Protein AF-A0A6G2G1Q0-F1 (afdb_monomer_lite)

pLDDT: mean 70.44, std 18.3, range [33.66, 95.31]

Radius of gyration: 27.41 Å; chains: 1; bounding box: 102×25×64 Å

Structure (mmCIF, N/CA/C/O backbone):
data_AF-A0A6G2G1Q0-F1
#
_entry.id   AF-A0A6G2G1Q0-F1
#
loop_
_atom_site.group_PDB
_atom_site.id
_atom_site.type_symbol
_atom_site.label_atom_id
_atom_site.label_alt_id
_atom_site.label_comp_id
_atom_site.label_asym_id
_atom_site.label_entity_id
_atom_site.label_seq_id
_atom_site.pdbx_PDB_ins_code
_atom_site.Cartn_x
_atom_site.Cartn_y
_atom_site.Cartn_z
_atom_site.occupancy
_atom_site.B_iso_or_equiv
_atom_site.auth_seq_id
_atom_site.auth_comp_id
_atom_site.auth_asym_id
_atom_site.auth_atom_id
_atom_site.pdbx_PDB_model_num
ATOM 1 N N . MET A 1 1 ? -82.378 6.746 34.338 1.00 39.66 1 MET A N 1
ATOM 2 C CA . MET A 1 1 ? -82.090 5.423 34.929 1.00 39.66 1 MET A CA 1
ATOM 3 C C . MET A 1 1 ? -80.767 4.968 34.340 1.00 39.66 1 MET A C 1
ATOM 5 O O . MET A 1 1 ? -80.577 5.231 33.158 1.00 39.66 1 MET A O 1
ATOM 9 N N . ASP A 1 2 ? -79.907 4.408 35.198 1.00 40.09 2 ASP A N 1
ATOM 10 C CA . ASP A 1 2 ? -78.434 4.254 35.129 1.00 40.09 2 ASP A CA 1
ATOM 11 C C . ASP A 1 2 ? -77.660 5.589 35.237 1.00 40.09 2 ASP A C 1
ATOM 13 O O . ASP A 1 2 ? -77.729 6.408 34.326 1.00 40.09 2 ASP A O 1
ATOM 17 N N . GLU A 1 3 ? -77.077 6.028 36.372 1.00 38.22 3 GLU A N 1
ATOM 18 C CA . GLU A 1 3 ? -76.095 5.419 37.320 1.00 38.22 3 GLU A CA 1
ATOM 19 C C . GLU A 1 3 ? -74.789 4.962 36.622 1.00 38.22 3 GLU A C 1
ATOM 21 O O . GLU A 1 3 ? -74.849 4.387 35.553 1.00 38.22 3 GLU A O 1
ATOM 26 N N . THR A 1 4 ? -73.543 5.147 37.080 1.00 37.66 4 THR A N 1
ATOM 27 C CA . THR A 1 4 ? -72.929 5.815 38.236 1.00 37.66 4 THR A CA 1
ATOM 28 C C . THR A 1 4 ? -71.401 5.898 37.973 1.00 37.66 4 THR A C 1
ATOM 30 O O . THR A 1 4 ? -70.742 4.879 37.824 1.00 37.66 4 THR A O 1
ATOM 33 N N . HIS A 1 5 ? -70.860 7.129 37.945 1.00 41.94 5 HIS A N 1
ATOM 34 C CA . HIS A 1 5 ? -69.599 7.598 38.575 1.00 41.94 5 HIS A CA 1
ATOM 35 C C . HIS A 1 5 ? -68.167 7.179 38.103 1.00 41.94 5 HIS A C 1
ATOM 37 O O . HIS A 1 5 ? -67.986 6.247 37.329 1.00 41.94 5 HIS A O 1
ATOM 43 N N . PRO A 1 6 ? -67.131 7.969 38.505 1.00 48.62 6 PRO A N 1
ATOM 44 C CA . PRO A 1 6 ? -65.960 8.333 37.702 1.00 48.62 6 PRO A CA 1
ATOM 45 C C . PRO A 1 6 ? -64.669 7.583 38.068 1.00 48.62 6 PRO A C 1
ATOM 47 O O . PRO A 1 6 ? -64.469 7.154 39.201 1.00 48.62 6 PRO A O 1
ATOM 50 N N . GLY A 1 7 ? -63.722 7.538 37.126 1.00 34.84 7 GLY A N 1
ATOM 51 C CA . GLY A 1 7 ? -62.374 7.002 37.333 1.00 34.84 7 GLY A CA 1
ATOM 52 C C . GLY A 1 7 ? -61.281 8.020 37.008 1.00 34.84 7 GLY A C 1
ATOM 53 O O . GLY A 1 7 ? -60.967 8.259 35.846 1.00 34.84 7 GLY A O 1
ATOM 54 N N . ARG A 1 8 ? -60.667 8.590 38.051 1.00 35.50 8 ARG A N 1
ATOM 55 C CA . ARG A 1 8 ? -59.318 9.189 38.023 1.00 35.50 8 ARG A CA 1
ATOM 56 C C . ARG A 1 8 ? -58.309 8.183 37.443 1.00 35.50 8 ARG A C 1
ATOM 58 O O . ARG A 1 8 ? -58.297 7.050 37.914 1.00 35.50 8 ARG A O 1
ATOM 65 N N . SER A 1 9 ? -57.370 8.622 36.595 1.00 34.22 9 SER A N 1
ATOM 66 C CA . SER A 1 9 ? -55.917 8.506 36.871 1.00 34.22 9 SER A CA 1
ATOM 67 C C . SER A 1 9 ? -55.001 8.842 35.686 1.00 34.22 9 SER A C 1
ATOM 69 O O . SER A 1 9 ? -55.061 8.224 34.632 1.00 34.22 9 SER A O 1
ATOM 71 N N . ALA A 1 10 ? -54.073 9.748 36.009 1.00 37.88 10 ALA A N 1
ATOM 72 C CA . ALA A 1 10 ? -52.676 9.879 35.590 1.00 37.88 10 ALA A CA 1
ATOM 73 C C . ALA A 1 10 ? -52.311 10.241 34.129 1.00 37.88 10 ALA A C 1
ATOM 75 O O . ALA A 1 10 ? -52.726 9.576 33.179 1.00 37.88 10 ALA A O 1
ATOM 76 N N . PRO A 1 11 ? -51.414 11.235 33.940 1.00 33.97 11 PRO A N 1
ATOM 77 C CA . PRO A 1 11 ? -50.773 11.471 32.657 1.00 33.97 11 PRO A CA 1
ATOM 78 C C . PRO A 1 11 ? -49.848 10.290 32.355 1.00 33.97 11 PRO A C 1
ATOM 80 O O . PRO A 1 11 ? -48.897 10.021 33.093 1.00 33.97 11 PRO A O 1
ATOM 83 N N . ARG A 1 12 ? -50.102 9.576 31.255 1.00 33.66 12 ARG A N 1
ATOM 84 C CA . ARG A 1 12 ? -49.100 8.662 30.707 1.00 33.66 12 ARG A CA 1
ATOM 85 C C . ARG A 1 12 ? -47.940 9.514 30.215 1.00 33.66 12 ARG A C 1
ATOM 87 O O . ARG A 1 12 ? -48.007 10.122 29.153 1.00 33.66 12 ARG A O 1
ATOM 94 N N . ALA A 1 13 ? -46.896 9.562 31.036 1.00 34.09 13 ALA A N 1
ATOM 95 C CA . ALA A 1 13 ? -45.567 9.965 30.637 1.00 34.09 13 ALA A CA 1
ATOM 96 C C . ALA A 1 13 ? -45.247 9.281 29.305 1.00 34.09 13 ALA A C 1
ATOM 98 O O . ALA A 1 13 ? -45.145 8.054 29.232 1.00 34.09 13 ALA A O 1
ATOM 99 N N . SER A 1 14 ? -45.121 10.077 28.245 1.00 35.19 14 SER A N 1
ATOM 100 C CA . SER A 1 14 ? -44.458 9.653 27.023 1.00 35.19 14 SER A CA 1
ATOM 101 C C . SER A 1 14 ? -43.023 9.338 27.415 1.00 35.19 14 SER A C 1
ATOM 103 O O . SER A 1 14 ? -42.177 10.229 27.489 1.00 35.19 14 SER A O 1
ATOM 105 N N . LEU A 1 15 ? -42.776 8.074 27.758 1.00 38.25 15 LEU A N 1
ATOM 106 C CA . LEU A 1 15 ? -41.448 7.508 27.899 1.00 38.25 15 LEU A CA 1
ATOM 107 C C . LEU A 1 15 ? -40.726 7.804 26.587 1.00 38.25 15 LEU A C 1
ATOM 109 O O . LEU A 1 15 ? -40.940 7.131 25.577 1.00 38.25 15 LEU A O 1
ATOM 113 N N . ARG A 1 16 ? -39.897 8.854 26.596 1.00 43.75 16 ARG A N 1
ATOM 114 C CA . ARG A 1 16 ? -38.814 9.000 25.634 1.00 43.75 16 ARG A CA 1
ATOM 115 C C . ARG A 1 16 ? -38.066 7.679 25.697 1.00 43.75 16 ARG A C 1
ATOM 117 O O . ARG A 1 16 ? -37.475 7.353 26.725 1.00 43.75 16 ARG A O 1
ATOM 124 N N . ARG A 1 17 ? -38.167 6.887 24.628 1.00 44.19 17 ARG A N 1
ATOM 125 C CA . ARG A 1 17 ? -37.254 5.766 24.437 1.00 44.19 17 ARG A CA 1
ATOM 126 C C . ARG A 1 17 ? -35.844 6.346 24.570 1.00 44.19 17 ARG A C 1
ATOM 128 O O . ARG A 1 17 ? -35.591 7.377 23.945 1.00 44.19 17 ARG A O 1
ATOM 135 N N . PRO A 1 18 ? -34.958 5.756 25.383 1.00 43.25 18 PRO A N 1
ATOM 136 C CA . PRO A 1 18 ? -33.561 6.137 25.329 1.00 43.25 18 PRO A CA 1
ATOM 137 C C . PRO A 1 18 ? -33.090 5.909 23.894 1.00 43.25 18 PRO A C 1
ATOM 139 O O . PRO A 1 18 ? -33.352 4.844 23.323 1.00 43.25 18 PRO A O 1
ATOM 142 N N . ASP A 1 19 ? -32.475 6.941 23.312 1.00 43.62 19 ASP A N 1
ATOM 143 C CA . ASP A 1 19 ? -31.765 6.854 22.044 1.00 43.62 19 ASP A CA 1
ATOM 144 C C . ASP A 1 19 ? -30.906 5.593 22.086 1.00 43.62 19 ASP A C 1
ATOM 146 O O . ASP A 1 19 ? -29.952 5.477 22.858 1.00 43.62 19 ASP A O 1
ATOM 150 N N . SER A 1 20 ? -31.307 4.598 21.297 1.00 49.38 20 SER A N 1
ATOM 151 C CA . SER A 1 20 ? -30.452 3.449 21.043 1.00 49.38 20 SER A CA 1
ATOM 152 C C . SER A 1 20 ? -29.174 4.009 20.429 1.00 49.38 20 SER A C 1
ATOM 154 O O . SER A 1 20 ? -29.297 4.839 19.525 1.00 49.38 20 SER A O 1
ATOM 156 N N . PRO A 1 21 ? -27.969 3.611 20.881 1.00 48.09 21 PRO A N 1
ATOM 157 C CA . PRO A 1 21 ? -26.749 4.071 20.243 1.00 48.09 21 PRO A CA 1
ATOM 158 C C . PRO A 1 21 ? -26.853 3.668 18.779 1.00 48.09 21 PRO A C 1
ATOM 160 O O . PRO A 1 21 ? -26.854 2.479 18.446 1.00 48.09 21 PRO A O 1
ATOM 163 N N . SER A 1 22 ? -27.029 4.659 17.910 1.00 49.66 22 SER A N 1
ATOM 164 C CA . SER A 1 22 ? -26.994 4.453 16.481 1.00 49.66 22 SER A CA 1
ATOM 165 C C . SER A 1 22 ? -25.642 3.813 16.204 1.00 49.66 22 SER A C 1
ATOM 167 O O . SER A 1 22 ? -24.583 4.417 16.372 1.00 49.66 22 SER A O 1
ATOM 169 N N . ARG A 1 23 ? -25.660 2.528 15.835 1.00 49.91 23 ARG A N 1
ATOM 170 C CA . ARG A 1 23 ? -24.560 1.909 15.101 1.00 49.91 23 ARG A CA 1
ATOM 171 C C . ARG A 1 23 ? -24.497 2.669 13.785 1.00 49.91 23 ARG A C 1
ATOM 173 O O . ARG A 1 23 ? -25.094 2.255 12.797 1.00 49.91 23 ARG A O 1
ATOM 180 N N . THR A 1 24 ? -23.873 3.842 13.799 1.00 51.53 24 THR A N 1
ATOM 181 C CA . THR A 1 24 ? -23.726 4.680 12.618 1.00 51.53 24 THR A CA 1
ATOM 182 C C . THR A 1 24 ? -22.772 3.940 11.703 1.00 51.53 24 THR A C 1
ATOM 184 O O . THR A 1 24 ? -21.553 4.018 11.854 1.00 51.53 24 THR A O 1
ATOM 187 N N . ARG A 1 25 ? -23.344 3.145 10.798 1.00 53.22 25 ARG A N 1
ATOM 188 C CA . ARG A 1 25 ? -22.637 2.506 9.697 1.00 53.22 25 ARG A CA 1
ATOM 189 C C . ARG A 1 25 ? -22.042 3.642 8.869 1.00 53.22 25 ARG A C 1
ATOM 191 O O . ARG A 1 25 ? -22.770 4.342 8.173 1.00 53.22 25 ARG A O 1
ATOM 198 N N . ARG A 1 26 ? -20.748 3.910 9.051 1.00 55.25 26 ARG A N 1
ATOM 199 C CA . ARG A 1 26 ? -20.034 4.922 8.271 1.00 55.25 26 ARG A CA 1
ATOM 200 C C . ARG A 1 26 ? -19.584 4.276 6.969 1.00 55.25 26 ARG A C 1
ATOM 202 O O . ARG A 1 26 ? -18.904 3.253 7.006 1.00 55.25 26 ARG A O 1
ATOM 209 N N . TYR A 1 27 ? -20.011 4.855 5.857 1.00 64.62 27 TYR A N 1
ATOM 210 C CA . TYR A 1 27 ? -19.555 4.503 4.518 1.00 64.62 27 TYR A CA 1
ATOM 211 C C . TYR A 1 27 ? -18.276 5.286 4.211 1.00 64.62 27 TYR A C 1
ATOM 213 O O . TYR A 1 27 ? -18.057 6.342 4.802 1.00 64.62 27 TYR A O 1
ATOM 221 N N . ALA A 1 28 ? -17.439 4.776 3.308 1.00 68.50 28 ALA A N 1
ATOM 222 C CA . ALA A 1 28 ? -16.332 5.567 2.790 1.00 68.50 28 ALA A CA 1
ATOM 223 C C . ALA A 1 28 ? -16.903 6.730 1.969 1.00 68.50 28 ALA A C 1
ATOM 225 O O . ALA A 1 28 ? -17.682 6.499 1.043 1.00 68.50 28 ALA A O 1
ATOM 226 N N . ASP A 1 29 ? -16.492 7.961 2.275 1.00 69.62 29 ASP A N 1
ATOM 227 C CA . ASP A 1 29 ? -16.973 9.153 1.561 1.00 69.62 29 ASP A CA 1
ATOM 228 C C . ASP A 1 29 ? -16.578 9.142 0.076 1.00 69.62 29 ASP A C 1
ATOM 230 O O . ASP A 1 29 ? -17.217 9.769 -0.770 1.00 69.62 29 ASP A O 1
ATOM 234 N N . ARG A 1 30 ? -15.519 8.399 -0.267 1.00 73.44 30 ARG A N 1
ATOM 235 C CA . ARG A 1 30 ? -15.049 8.214 -1.637 1.00 73.44 30 ARG A CA 1
ATOM 236 C C . ARG A 1 30 ? -14.376 6.850 -1.791 1.00 73.44 30 ARG A C 1
ATOM 238 O O . ARG A 1 30 ? -13.770 6.329 -0.867 1.00 73.44 30 ARG A O 1
ATOM 245 N N . VAL A 1 31 ? -14.431 6.269 -2.981 1.00 76.06 31 VAL A N 1
ATOM 246 C CA . VAL A 1 31 ? -13.612 5.102 -3.340 1.00 76.06 31 VAL A CA 1
ATOM 247 C C . VAL A 1 31 ? -12.880 5.447 -4.626 1.00 76.06 31 VAL A C 1
ATOM 249 O O . VAL A 1 31 ? -13.480 5.976 -5.562 1.00 76.06 31 VAL A O 1
ATOM 252 N N . VAL A 1 32 ? -11.568 5.222 -4.659 1.00 77.75 32 VAL A N 1
ATOM 253 C CA . VAL A 1 32 ? -10.738 5.476 -5.840 1.00 77.75 32 VAL A CA 1
ATOM 254 C C . VAL A 1 32 ? -10.020 4.189 -6.199 1.00 77.75 32 VAL A C 1
ATOM 256 O O . VAL A 1 32 ? -9.135 3.757 -5.475 1.00 77.75 32 VAL A O 1
ATOM 259 N N . VAL A 1 33 ? -10.363 3.595 -7.336 1.00 78.44 33 VAL A N 1
ATOM 260 C CA . VAL A 1 33 ? -9.622 2.444 -7.859 1.00 78.44 33 VAL A CA 1
ATOM 261 C C . VAL A 1 33 ? -8.538 2.951 -8.803 1.00 78.44 33 VAL A C 1
ATOM 263 O O . VAL A 1 33 ? -8.798 3.813 -9.649 1.00 78.44 33 VAL A O 1
ATOM 266 N N . ARG A 1 34 ? -7.306 2.477 -8.633 1.00 78.00 34 ARG A N 1
ATOM 267 C CA . ARG A 1 34 ? -6.177 2.782 -9.515 1.00 78.00 34 ARG A CA 1
ATOM 268 C C . ARG A 1 34 ? -5.489 1.491 -9.891 1.00 78.00 34 ARG A C 1
ATOM 270 O O . ARG A 1 34 ? -5.406 0.590 -9.087 1.00 78.00 34 ARG A O 1
ATOM 277 N N . GLU A 1 35 ? -4.957 1.443 -11.099 1.00 75.94 35 GLU A N 1
ATOM 278 C CA . GLU A 1 35 ? -4.170 0.302 -11.552 1.00 75.94 35 GLU A CA 1
ATOM 279 C C . GLU A 1 35 ? -2.700 0.706 -11.640 1.00 75.94 35 GLU A C 1
ATOM 281 O O . GLU A 1 35 ? -2.362 1.751 -12.227 1.00 75.94 35 GLU A O 1
ATOM 286 N N . TRP A 1 36 ? -1.822 -0.133 -11.102 1.00 73.00 36 TRP A N 1
ATOM 287 C CA . TRP A 1 36 ? -0.382 -0.060 -11.324 1.00 73.00 36 TRP A CA 1
ATOM 288 C C . TRP A 1 36 ? 0.126 -1.241 -12.149 1.00 73.00 36 TRP A C 1
ATOM 290 O O . TRP A 1 36 ? -0.508 -2.291 -12.243 1.00 73.00 36 TRP A O 1
ATOM 300 N N . ASP A 1 37 ? 1.304 -1.060 -12.741 1.00 73.00 37 ASP A N 1
ATOM 301 C CA . ASP A 1 37 ? 2.039 -2.172 -13.330 1.00 73.00 37 ASP A CA 1
ATOM 302 C C . ASP A 1 37 ? 2.463 -3.147 -12.224 1.00 73.00 37 ASP A C 1
ATOM 304 O O . ASP A 1 37 ? 2.723 -2.749 -11.088 1.00 73.00 37 ASP A O 1
ATOM 308 N N . ARG A 1 38 ? 2.601 -4.433 -12.567 1.00 74.94 38 ARG A N 1
ATOM 309 C CA . ARG A 1 38 ? 3.060 -5.475 -11.626 1.00 74.94 38 ARG A CA 1
ATOM 310 C C . ARG A 1 38 ? 4.445 -5.199 -11.043 1.00 74.94 38 ARG A C 1
ATOM 312 O O . ARG A 1 38 ? 4.809 -5.802 -10.039 1.00 74.94 38 ARG A O 1
ATOM 319 N N . THR A 1 39 ? 5.214 -4.330 -11.688 1.00 71.06 39 THR A N 1
ATOM 320 C CA . THR A 1 39 ? 6.571 -3.976 -11.295 1.00 71.06 39 THR A CA 1
ATOM 321 C C . THR A 1 39 ? 6.784 -2.472 -11.376 1.00 71.06 39 THR A C 1
ATOM 323 O O . THR A 1 39 ? 6.434 -1.850 -12.380 1.00 71.06 39 THR A O 1
ATOM 326 N N . VAL A 1 40 ? 7.441 -1.898 -10.373 1.00 71.44 40 VAL A N 1
ATOM 327 C CA . VAL A 1 40 ? 7.936 -0.518 -10.405 1.00 71.44 40 VAL A CA 1
ATOM 328 C C . VAL A 1 40 ? 9.450 -0.550 -10.545 1.00 71.44 40 VAL A C 1
ATOM 330 O O . VAL A 1 40 ? 10.144 -1.124 -9.710 1.00 71.44 40 VAL A O 1
ATOM 333 N N . PHE A 1 41 ? 9.957 0.078 -11.605 1.00 70.19 41 PHE A N 1
ATOM 334 C CA . PHE A 1 41 ? 11.392 0.273 -11.804 1.00 70.19 41 PHE A CA 1
ATOM 335 C C . PHE A 1 41 ? 11.980 1.120 -10.673 1.00 70.19 41 PHE A C 1
ATOM 337 O O . PHE A 1 41 ? 11.421 2.163 -10.321 1.00 70.19 41 PHE A O 1
ATOM 344 N N . LEU A 1 42 ? 13.118 0.680 -10.133 1.00 68.00 42 LEU A N 1
ATOM 345 C CA . LEU A 1 42 ? 13.827 1.388 -9.064 1.00 68.00 42 LEU A CA 1
ATOM 346 C C . LEU A 1 42 ? 14.826 2.433 -9.599 1.00 68.00 42 LEU A C 1
ATOM 348 O O . LEU A 1 42 ? 15.210 3.340 -8.859 1.00 68.00 42 LEU A O 1
ATOM 352 N N . GLY A 1 43 ? 15.197 2.351 -10.883 1.00 62.06 43 GLY A N 1
ATOM 353 C CA . GLY A 1 43 ? 16.076 3.306 -11.568 1.00 62.06 43 GLY A CA 1
ATOM 354 C C . GLY A 1 43 ? 15.363 4.551 -12.120 1.00 62.06 43 GLY A C 1
ATOM 355 O O . GLY A 1 43 ? 14.164 4.536 -12.391 1.00 62.06 43 GLY A O 1
ATOM 356 N N . GLU A 1 44 ? 16.117 5.635 -12.314 1.00 63.59 44 GLU A N 1
ATOM 357 C CA . GLU A 1 44 ? 15.690 6.828 -13.064 1.00 63.59 44 GLU A CA 1
ATOM 358 C C . GLU A 1 44 ? 16.003 6.658 -14.568 1.00 63.59 44 GLU A C 1
ATOM 360 O O . GLU A 1 44 ? 16.988 5.995 -14.898 1.00 63.59 44 GLU A O 1
ATOM 365 N N . PRO A 1 45 ? 15.254 7.287 -15.496 1.00 56.09 45 PRO A N 1
ATOM 366 C CA . PRO A 1 45 ? 14.106 8.167 -15.286 1.00 56.09 45 PRO A CA 1
ATOM 367 C C . PRO A 1 45 ? 12.762 7.422 -15.259 1.00 56.09 45 PRO A C 1
ATOM 369 O O . PRO A 1 45 ? 12.483 6.534 -16.062 1.00 56.09 45 PRO A O 1
ATOM 372 N N . VAL A 1 46 ? 11.886 7.849 -14.349 1.00 61.72 46 VAL A N 1
ATOM 373 C CA . VAL A 1 46 ? 10.575 7.231 -14.121 1.00 61.72 46 VAL A CA 1
ATOM 374 C C . VAL A 1 46 ? 9.458 8.057 -14.784 1.00 61.72 46 VAL A C 1
ATOM 376 O O . VAL A 1 46 ? 9.243 9.225 -14.431 1.00 61.72 46 VAL A O 1
ATOM 379 N N . GLU A 1 47 ? 8.717 7.449 -15.720 1.00 65.31 47 GLU A N 1
ATOM 380 C CA . GLU A 1 47 ? 7.510 8.028 -16.342 1.00 65.31 47 GLU A CA 1
ATOM 381 C C . GLU A 1 47 ? 6.514 8.544 -15.276 1.00 65.31 47 GLU A C 1
ATOM 383 O O . GLU A 1 47 ? 6.412 7.956 -14.193 1.00 65.31 47 GLU A O 1
ATOM 388 N N . PRO A 1 48 ? 5.721 9.604 -15.543 1.00 68.00 48 PRO A N 1
ATOM 389 C CA . PRO A 1 48 ? 4.844 10.222 -14.539 1.00 68.00 48 PRO A CA 1
ATOM 390 C C . PRO A 1 48 ? 3.912 9.248 -13.794 1.00 68.00 48 PRO A C 1
ATOM 392 O O . PRO A 1 48 ? 3.721 9.382 -12.585 1.00 68.00 48 PRO A O 1
ATOM 395 N N . ARG A 1 49 ? 3.368 8.229 -14.480 1.00 62.56 49 ARG A N 1
ATOM 396 C CA . ARG A 1 49 ? 2.514 7.195 -13.862 1.00 62.56 49 ARG A CA 1
ATOM 397 C C . ARG A 1 49 ? 3.292 6.333 -12.862 1.00 62.56 49 ARG A C 1
ATOM 399 O O . ARG A 1 49 ? 2.830 6.122 -11.741 1.00 62.56 49 ARG A O 1
ATOM 406 N N . LYS A 1 50 ? 4.501 5.908 -13.232 1.00 68.00 50 LYS A N 1
ATOM 407 C CA . LYS A 1 50 ? 5.401 5.125 -12.374 1.00 68.00 50 LYS A CA 1
ATOM 408 C C . LYS A 1 50 ? 5.891 5.944 -11.170 1.00 68.00 50 LYS A C 1
ATOM 410 O O . LYS A 1 50 ? 6.065 5.398 -10.083 1.00 68.00 50 LYS A O 1
ATOM 415 N N . ARG A 1 51 ? 6.008 7.271 -11.313 1.00 75.06 51 ARG A N 1
ATOM 416 C CA . ARG A 1 51 ? 6.342 8.195 -10.212 1.00 75.06 51 ARG A CA 1
ATOM 417 C C . ARG A 1 51 ? 5.265 8.213 -9.128 1.00 75.06 51 ARG A C 1
ATOM 419 O O . ARG A 1 51 ? 5.596 8.220 -7.944 1.00 75.06 51 ARG A O 1
ATOM 426 N N . LEU A 1 52 ? 3.986 8.194 -9.516 1.00 77.06 52 LEU A N 1
ATOM 427 C CA . LEU A 1 52 ? 2.878 8.139 -8.560 1.00 77.06 52 LEU A CA 1
ATOM 428 C C . LEU A 1 52 ? 2.864 6.812 -7.792 1.00 77.06 52 LEU A C 1
ATOM 430 O O . LEU A 1 52 ? 2.744 6.836 -6.569 1.00 77.06 52 LEU A O 1
ATOM 434 N N . ALA A 1 53 ? 3.024 5.679 -8.484 1.00 77.38 53 ALA A N 1
ATOM 435 C CA . ALA A 1 53 ? 3.100 4.363 -7.845 1.00 77.38 53 ALA A CA 1
ATOM 436 C C . ALA A 1 53 ? 4.274 4.294 -6.855 1.00 77.38 53 ALA A C 1
ATOM 438 O O . ALA A 1 53 ? 4.074 3.953 -5.692 1.00 77.38 53 ALA A O 1
ATOM 439 N N . ARG A 1 54 ? 5.469 4.739 -7.267 1.00 80.69 54 ARG A N 1
ATOM 440 C CA . ARG A 1 54 ? 6.654 4.817 -6.397 1.00 80.69 54 ARG A CA 1
ATOM 441 C C . ARG A 1 54 ? 6.409 5.670 -5.150 1.00 80.69 54 ARG A C 1
ATOM 443 O O . ARG A 1 54 ? 6.773 5.258 -4.053 1.00 80.69 54 ARG A O 1
ATOM 450 N N . ARG A 1 55 ? 5.758 6.830 -5.296 1.00 84.19 55 ARG A N 1
ATOM 451 C CA . ARG A 1 55 ? 5.394 7.681 -4.152 1.00 84.19 55 ARG A CA 1
ATOM 452 C C . ARG A 1 55 ? 4.434 6.967 -3.199 1.00 84.19 55 ARG A C 1
ATOM 454 O O . ARG A 1 55 ? 4.652 7.007 -1.998 1.00 84.19 55 ARG A O 1
ATOM 461 N N . ARG A 1 56 ? 3.410 6.281 -3.716 1.00 86.38 56 ARG A N 1
ATOM 462 C CA . ARG A 1 56 ? 2.463 5.522 -2.880 1.00 86.38 56 ARG A CA 1
ATOM 463 C C . ARG A 1 56 ? 3.133 4.375 -2.135 1.00 86.38 56 ARG A C 1
ATOM 465 O O . ARG A 1 56 ? 2.888 4.211 -0.950 1.00 86.38 56 ARG A O 1
ATOM 472 N N . VAL A 1 57 ? 4.022 3.640 -2.796 1.00 86.19 57 VAL A N 1
ATOM 473 C CA . VAL A 1 57 ? 4.822 2.589 -2.150 1.00 86.19 57 VAL A CA 1
ATOM 474 C C . VAL A 1 57 ? 5.668 3.171 -1.015 1.00 86.19 57 VAL A C 1
ATOM 476 O O . VAL A 1 57 ? 5.736 2.578 0.059 1.00 86.19 57 VAL A O 1
ATOM 479 N N . ALA A 1 58 ? 6.269 4.349 -1.216 1.00 88.06 58 ALA A N 1
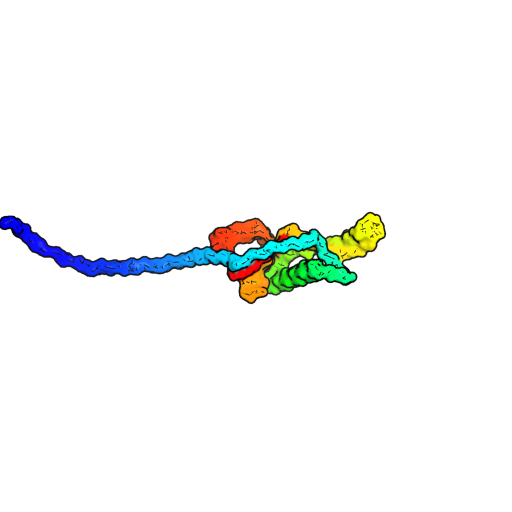ATOM 480 C CA . ALA A 1 58 ? 6.998 5.043 -0.158 1.00 88.06 58 ALA A CA 1
ATOM 481 C C . ALA A 1 58 ? 6.082 5.437 1.017 1.00 88.06 58 ALA A C 1
ATOM 483 O O . ALA A 1 58 ? 6.432 5.154 2.162 1.00 88.06 58 ALA A O 1
ATOM 484 N N . ASP A 1 59 ? 4.895 5.997 0.747 1.00 90.94 59 ASP A N 1
ATOM 485 C CA . ASP A 1 59 ? 3.896 6.322 1.779 1.00 90.94 59 ASP A CA 1
ATOM 486 C C . ASP A 1 59 ? 3.498 5.066 2.588 1.00 90.94 59 ASP A C 1
ATOM 488 O O . ASP A 1 59 ? 3.401 5.110 3.814 1.00 90.94 59 ASP A O 1
ATOM 492 N N . PHE A 1 60 ? 3.300 3.922 1.920 1.00 91.94 60 PHE A N 1
ATOM 493 C CA . PHE A 1 60 ? 2.917 2.661 2.567 1.00 91.94 60 PHE A CA 1
ATOM 494 C C . PHE A 1 60 ? 4.034 2.092 3.443 1.00 91.94 60 PHE A C 1
ATOM 496 O O . PHE A 1 60 ? 3.776 1.635 4.558 1.00 91.94 60 PHE A O 1
ATOM 503 N N . ARG A 1 61 ? 5.282 2.147 2.968 1.00 91.25 61 ARG A N 1
ATOM 504 C CA . ARG A 1 61 ? 6.460 1.736 3.745 1.00 91.25 61 ARG A CA 1
ATOM 505 C C . ARG A 1 61 ? 6.643 2.600 4.985 1.00 91.25 61 ARG A C 1
ATOM 507 O O . ARG A 1 61 ? 6.930 2.075 6.059 1.00 91.25 61 ARG A O 1
ATOM 514 N N . GLU A 1 62 ? 6.430 3.904 4.851 1.00 93.38 62 GLU A N 1
ATOM 515 C CA . GLU A 1 62 ? 6.487 4.823 5.982 1.00 93.38 62 GLU A CA 1
ATOM 516 C C . GLU A 1 62 ? 5.382 4.528 7.003 1.00 93.38 62 GLU A C 1
ATOM 518 O O . GLU A 1 62 ? 5.658 4.409 8.197 1.00 93.38 62 GLU A O 1
ATOM 523 N N . TRP A 1 63 ? 4.148 4.300 6.544 1.00 94.50 63 TRP A N 1
ATOM 524 C CA . TRP A 1 63 ? 3.060 3.851 7.414 1.00 94.50 63 TRP A CA 1
ATOM 525 C C . TRP A 1 63 ? 3.407 2.551 8.152 1.00 94.50 63 TRP A C 1
ATOM 527 O O . TRP A 1 63 ? 3.183 2.445 9.361 1.00 94.50 63 TRP A O 1
ATOM 537 N N . ALA A 1 64 ? 3.996 1.572 7.460 1.00 93.50 64 ALA A N 1
ATOM 538 C CA . ALA A 1 64 ? 4.375 0.295 8.058 1.00 93.50 64 ALA A CA 1
ATOM 539 C C . ALA A 1 64 ? 5.419 0.486 9.168 1.00 93.50 64 ALA A C 1
ATOM 541 O O . ALA A 1 64 ? 5.270 -0.055 10.266 1.00 93.50 64 ALA A O 1
ATOM 542 N N . ARG A 1 65 ? 6.415 1.345 8.920 1.00 93.38 65 ARG A N 1
ATOM 543 C CA . ARG A 1 65 ? 7.440 1.727 9.899 1.00 93.38 65 ARG A CA 1
ATOM 544 C C . ARG A 1 65 ? 6.832 2.380 11.141 1.00 93.38 65 ARG A C 1
ATOM 546 O O . ARG A 1 65 ? 7.168 1.988 12.254 1.00 93.38 65 ARG A O 1
ATOM 553 N N . VAL A 1 66 ? 5.930 3.346 10.963 1.00 95.31 66 VAL A N 1
ATOM 554 C CA . VAL A 1 66 ? 5.296 4.092 12.067 1.00 95.31 66 VAL A CA 1
ATOM 555 C C . VAL A 1 66 ? 4.344 3.216 12.888 1.00 95.31 66 VAL A C 1
ATOM 557 O O . VAL A 1 66 ? 4.229 3.388 14.100 1.00 95.31 66 VAL A O 1
ATOM 560 N N . THR A 1 67 ? 3.665 2.259 12.256 1.00 91.31 67 THR A N 1
ATOM 561 C CA . THR A 1 67 ? 2.666 1.400 12.917 1.00 91.31 67 THR A CA 1
ATOM 562 C C . THR A 1 67 ? 3.224 0.069 13.429 1.00 91.31 67 THR A C 1
ATOM 564 O O . THR A 1 67 ? 2.477 -0.729 14.013 1.00 91.31 67 THR A O 1
ATOM 567 N N . SER A 1 68 ? 4.525 -0.173 13.233 1.00 92.69 68 SER A N 1
ATOM 568 C CA . SER A 1 68 ? 5.187 -1.465 13.460 1.00 92.69 68 SER A CA 1
ATOM 569 C C . SER A 1 68 ? 4.505 -2.618 12.708 1.00 92.69 68 SER A C 1
ATOM 571 O O . SER A 1 68 ? 4.433 -3.749 13.199 1.00 92.69 68 SER A O 1
ATOM 573 N N . ALA A 1 69 ? 3.960 -2.322 11.529 1.00 93.44 69 ALA A N 1
ATOM 574 C CA . ALA A 1 69 ? 3.453 -3.313 10.596 1.00 93.44 69 ALA A CA 1
ATOM 575 C C . ALA A 1 69 ? 4.559 -3.729 9.617 1.00 93.44 69 ALA A C 1
ATOM 577 O O . ALA A 1 69 ? 5.549 -3.030 9.410 1.00 93.44 69 ALA A O 1
ATOM 578 N N . ARG A 1 70 ? 4.385 -4.891 8.995 1.00 93.56 70 ARG A N 1
ATOM 579 C CA . ARG A 1 70 ? 5.198 -5.359 7.871 1.00 93.56 70 ARG A CA 1
ATOM 580 C C . ARG A 1 70 ? 4.327 -5.457 6.631 1.00 93.56 70 ARG A C 1
ATOM 582 O O . ARG A 1 70 ? 3.143 -5.773 6.738 1.00 93.56 70 ARG A O 1
ATOM 589 N N . LEU A 1 71 ? 4.928 -5.239 5.468 1.00 91.44 71 LEU A N 1
ATOM 590 C CA . LEU A 1 71 ? 4.274 -5.309 4.163 1.00 91.44 71 LEU A CA 1
ATOM 591 C C . LEU A 1 71 ? 4.974 -6.362 3.284 1.00 91.44 71 LEU A C 1
ATOM 593 O O . LEU A 1 71 ? 5.613 -5.992 2.304 1.00 91.44 71 LEU A O 1
ATOM 597 N N . PRO A 1 72 ? 4.866 -7.669 3.602 1.00 85.38 72 PRO A N 1
ATOM 598 C CA . PRO A 1 72 ? 5.690 -8.704 2.967 1.00 85.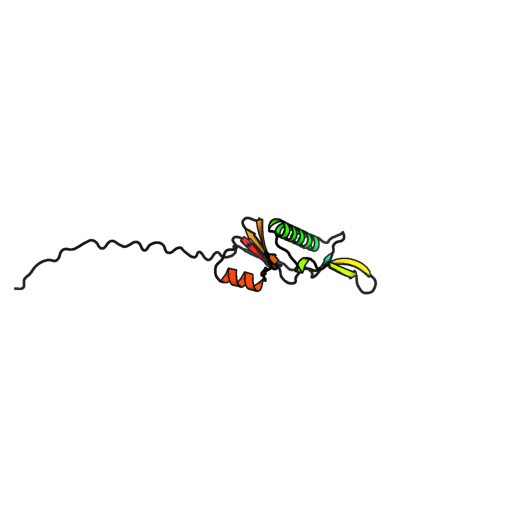38 72 PRO A CA 1
ATOM 599 C C . PRO A 1 72 ? 5.535 -8.775 1.446 1.00 85.38 72 PRO A C 1
ATOM 601 O O . PRO A 1 72 ? 6.461 -9.145 0.731 1.00 85.38 72 PRO A O 1
ATOM 604 N N . GLU A 1 73 ? 4.360 -8.413 0.928 1.00 83.12 73 GLU A N 1
ATOM 605 C CA . GLU A 1 73 ? 4.098 -8.427 -0.513 1.00 83.12 73 GLU A CA 1
ATOM 606 C C . GLU A 1 73 ? 4.843 -7.318 -1.273 1.00 83.12 73 GLU A C 1
ATOM 608 O O . GLU A 1 73 ? 5.027 -7.430 -2.481 1.00 83.12 73 GLU A O 1
ATOM 613 N N . PHE A 1 74 ? 5.329 -6.294 -0.565 1.00 83.38 74 PHE A N 1
ATOM 614 C CA . PHE A 1 74 ? 6.167 -5.216 -1.094 1.00 83.38 74 PHE A CA 1
ATOM 615 C C . PHE A 1 74 ? 7.669 -5.455 -0.871 1.00 83.38 74 PHE A C 1
ATOM 617 O O . PHE A 1 74 ? 8.471 -4.565 -1.155 1.00 83.38 74 PHE A O 1
ATOM 624 N N . ASP A 1 75 ? 8.072 -6.619 -0.358 1.00 80.38 75 ASP A N 1
ATOM 625 C CA . ASP A 1 75 ? 9.487 -6.968 -0.150 1.00 80.38 75 ASP A CA 1
ATOM 626 C C . ASP A 1 75 ? 10.052 -7.805 -1.311 1.00 80.38 75 ASP A C 1
ATOM 628 O O . ASP A 1 75 ? 11.234 -8.140 -1.335 1.00 80.38 75 ASP A O 1
ATOM 632 N N . ARG A 1 76 ? 9.220 -8.147 -2.306 1.00 78.56 76 ARG A N 1
ATOM 633 C CA . ARG A 1 76 ? 9.684 -8.840 -3.511 1.00 78.56 76 ARG A CA 1
ATOM 634 C C . ARG A 1 76 ? 10.386 -7.871 -4.453 1.00 78.56 76 ARG A C 1
ATOM 636 O O . ARG A 1 76 ? 9.753 -7.043 -5.108 1.00 78.56 76 ARG A O 1
ATOM 643 N N . GLU A 1 77 ? 11.690 -8.044 -4.563 1.00 79.38 77 GLU A N 1
ATOM 644 C CA . GLU A 1 77 ? 12.527 -7.432 -5.589 1.00 79.38 77 GLU A CA 1
ATOM 645 C C . GLU A 1 77 ? 12.844 -8.459 -6.676 1.00 79.38 77 GLU A C 1
ATOM 647 O O . GLU A 1 77 ? 12.875 -9.669 -6.429 1.00 79.38 77 GLU A O 1
ATOM 652 N N . ALA A 1 78 ? 13.032 -7.985 -7.902 1.00 70.06 78 ALA A N 1
ATOM 653 C CA . ALA A 1 78 ? 13.448 -8.816 -9.014 1.00 70.06 78 ALA A CA 1
ATOM 654 C C . ALA A 1 78 ? 14.237 -8.033 -10.048 1.00 70.06 78 ALA A C 1
ATOM 656 O O . ALA A 1 78 ? 13.999 -6.852 -10.290 1.00 70.06 78 ALA A O 1
ATOM 657 N N . THR A 1 79 ? 15.114 -8.753 -10.728 1.00 74.62 79 THR A N 1
ATOM 658 C CA . THR A 1 79 ? 15.801 -8.265 -11.912 1.00 74.62 79 THR A CA 1
ATOM 659 C C . THR A 1 79 ? 14.920 -8.520 -13.131 1.00 74.62 79 THR A C 1
ATOM 661 O O . THR A 1 79 ? 14.580 -9.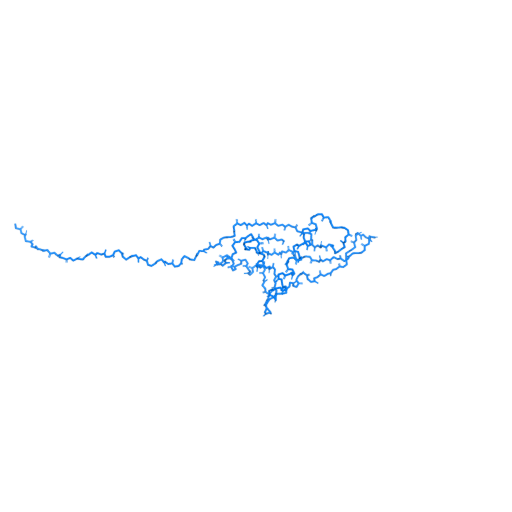665 -13.433 1.00 74.62 79 THR A O 1
ATOM 664 N N . VAL A 1 80 ? 14.510 -7.455 -13.819 1.00 71.25 80 VAL A N 1
ATOM 665 C CA . VAL A 1 80 ? 13.684 -7.521 -15.030 1.00 71.25 80 VAL A CA 1
ATOM 666 C C . VAL A 1 80 ? 14.484 -7.056 -16.242 1.00 71.25 80 VAL A C 1
ATOM 668 O O . VAL A 1 80 ? 15.078 -5.979 -16.240 1.00 71.25 80 VAL A O 1
ATOM 671 N N . GLY A 1 81 ? 14.505 -7.880 -17.288 1.00 63.50 81 GLY A N 1
ATOM 672 C CA . GLY A 1 81 ? 15.120 -7.542 -18.570 1.00 63.50 81 GLY A CA 1
ATOM 673 C C . GLY A 1 81 ? 14.161 -6.765 -19.470 1.00 63.50 81 GLY A C 1
ATOM 674 O O . GLY A 1 81 ? 12.976 -7.096 -19.573 1.00 63.50 81 GLY A O 1
ATOM 675 N N . THR A 1 82 ? 14.671 -5.755 -20.175 1.00 62.72 82 THR A N 1
ATOM 676 C CA . THR A 1 82 ? 13.899 -5.054 -21.212 1.00 62.72 82 THR A CA 1
ATOM 677 C C . TH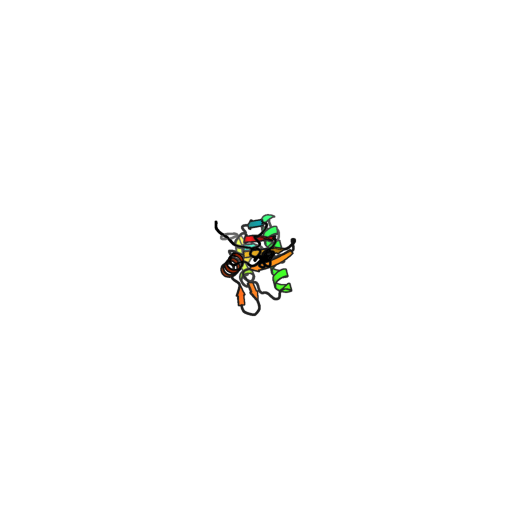R A 1 82 ? 13.886 -5.881 -22.508 1.00 62.72 82 THR A C 1
ATOM 679 O O . THR A 1 82 ? 14.666 -5.654 -23.428 1.00 62.72 82 THR A O 1
ATOM 682 N N . GLY A 1 83 ? 13.013 -6.887 -22.596 1.00 63.12 83 GLY A N 1
ATOM 683 C CA . GLY A 1 83 ? 12.948 -7.791 -23.755 1.00 63.12 83 GLY A CA 1
ATOM 684 C C . GLY A 1 83 ? 14.093 -8.816 -23.803 1.00 63.12 83 GLY A C 1
ATOM 685 O O . GLY A 1 83 ? 14.806 -9.018 -22.829 1.00 63.12 83 GLY A O 1
ATOM 686 N N . ARG A 1 84 ? 14.261 -9.506 -24.941 1.00 58.59 84 ARG A N 1
ATOM 687 C CA . ARG A 1 84 ? 15.142 -10.693 -25.054 1.00 58.59 84 ARG A CA 1
ATOM 688 C C . ARG A 1 84 ? 16.651 -10.389 -25.011 1.00 58.59 84 ARG A C 1
ATOM 690 O O . ARG A 1 84 ? 17.428 -11.312 -24.825 1.00 58.59 84 ARG A O 1
ATOM 697 N N . MET A 1 85 ? 17.045 -9.131 -25.231 1.00 71.19 85 MET A N 1
ATOM 698 C CA . MET A 1 85 ? 18.445 -8.671 -25.331 1.00 71.19 85 MET A CA 1
ATOM 699 C C . MET A 1 85 ? 18.681 -7.305 -24.656 1.00 71.19 85 MET A C 1
ATOM 701 O O . MET A 1 85 ? 19.732 -6.700 -24.854 1.00 71.19 85 MET A O 1
ATOM 705 N N . GLY A 1 86 ? 17.697 -6.760 -23.936 1.00 61.09 86 GLY A N 1
ATOM 706 C CA . GLY A 1 86 ? 17.837 -5.446 -23.310 1.00 61.09 86 GLY A CA 1
ATOM 707 C C . GLY A 1 86 ? 18.492 -5.512 -21.932 1.00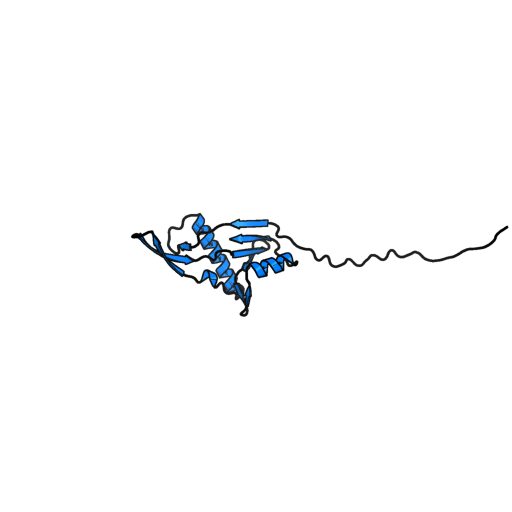 61.09 86 GLY A C 1
ATOM 708 O O . GLY A 1 86 ? 18.569 -6.588 -21.340 1.00 61.09 86 GLY A O 1
ATOM 709 N N . PRO A 1 87 ? 18.943 -4.358 -21.413 1.00 69.31 87 PRO A N 1
ATOM 710 C CA . PRO A 1 87 ? 19.541 -4.275 -20.092 1.00 69.31 87 PRO A CA 1
ATOM 711 C C . PRO A 1 87 ? 18.581 -4.777 -19.011 1.00 69.31 87 PRO A C 1
ATOM 713 O O . PRO A 1 87 ? 17.358 -4.596 -19.083 1.00 69.31 87 PRO A O 1
ATOM 716 N N . GLU A 1 88 ? 19.177 -5.437 -18.026 1.00 76.31 88 GLU A N 1
ATOM 717 C CA . GLU A 1 88 ? 18.532 -5.844 -16.791 1.00 76.31 88 GLU A CA 1
ATOM 718 C C . GLU A 1 88 ? 18.452 -4.660 -15.830 1.00 76.31 88 GLU A C 1
ATOM 720 O O . GLU A 1 88 ? 19.384 -3.861 -15.714 1.00 76.31 88 GLU A O 1
ATOM 725 N N . HIS A 1 89 ? 17.327 -4.550 -15.133 1.00 73.44 89 HIS A N 1
ATOM 726 C CA . HIS A 1 89 ? 17.104 -3.513 -14.142 1.00 73.44 89 HIS A CA 1
ATOM 727 C C . HIS A 1 89 ? 16.445 -4.095 -12.902 1.00 73.44 89 HIS A C 1
ATOM 729 O O . HIS A 1 89 ? 15.609 -4.993 -12.992 1.00 73.44 89 HIS A O 1
ATOM 735 N N . GLU A 1 90 ? 16.775 -3.536 -11.744 1.00 79.00 90 GLU A N 1
ATOM 736 C CA . GLU A 1 90 ? 16.076 -3.863 -10.511 1.00 79.00 90 GLU A CA 1
ATOM 737 C C . GLU A 1 90 ? 14.680 -3.236 -10.509 1.00 79.00 90 GLU A C 1
ATOM 739 O O . GLU A 1 90 ? 14.479 -2.038 -10.760 1.00 79.00 90 GLU A O 1
ATOM 744 N N . ALA A 1 91 ? 13.698 -4.074 -10.213 1.00 79.25 91 ALA A N 1
ATOM 745 C CA . ALA A 1 91 ? 12.316 -3.692 -10.076 1.00 79.25 91 ALA A CA 1
ATOM 746 C C . ALA A 1 91 ? 11.716 -4.274 -8.800 1.00 79.25 91 ALA A C 1
ATOM 748 O O . ALA A 1 91 ? 12.019 -5.381 -8.359 1.00 79.25 91 ALA A O 1
ATOM 749 N N . GLN A 1 92 ? 10.801 -3.508 -8.233 1.00 80.62 92 GLN A N 1
ATOM 750 C CA . GLN A 1 92 ? 9.968 -3.915 -7.122 1.00 80.62 92 GLN A CA 1
ATOM 751 C C . GLN A 1 92 ? 8.686 -4.535 -7.663 1.00 80.62 92 GLN A C 1
ATOM 753 O O . GLN A 1 92 ? 7.962 -3.867 -8.402 1.00 80.62 92 GLN A O 1
ATOM 758 N N . TYR A 1 93 ? 8.362 -5.763 -7.262 1.00 81.00 93 TYR A N 1
ATOM 759 C CA . TYR A 1 93 ? 7.030 -6.307 -7.497 1.00 81.00 93 TYR A CA 1
ATOM 760 C C . TYR A 1 93 ? 6.015 -5.621 -6.597 1.00 81.00 93 TYR A C 1
ATOM 762 O O . TYR A 1 93 ? 6.229 -5.467 -5.394 1.00 81.00 93 TYR A O 1
ATOM 770 N N . LEU A 1 94 ? 4.898 -5.232 -7.200 1.00 80.56 94 LEU A N 1
ATOM 771 C CA . LEU A 1 94 ? 3.746 -4.767 -6.457 1.00 80.56 94 LEU A CA 1
ATOM 772 C C . LEU A 1 94 ? 2.757 -5.914 -6.251 1.00 80.56 94 LEU A C 1
ATOM 774 O O . LEU A 1 94 ? 2.564 -6.735 -7.158 1.00 80.56 94 LEU A O 1
ATOM 778 N N . PRO A 1 95 ? 2.113 -5.974 -5.078 1.00 81.94 95 PRO A N 1
ATOM 779 C CA . PRO A 1 95 ? 0.968 -6.848 -4.868 1.00 81.94 95 PRO A CA 1
ATOM 780 C C . PRO A 1 95 ? -0.129 -6.612 -5.918 1.00 81.94 95 PRO A C 1
ATOM 782 O O . PRO A 1 95 ? -0.284 -5.496 -6.427 1.00 81.94 95 PRO A O 1
ATOM 785 N N . PRO A 1 96 ? -0.916 -7.653 -6.239 1.00 80.00 96 PRO A N 1
ATOM 786 C CA . PRO A 1 96 ? -1.985 -7.553 -7.227 1.00 80.00 96 PRO A CA 1
ATOM 787 C C . PRO A 1 96 ? -3.136 -6.658 -6.766 1.00 80.00 96 PRO A C 1
ATOM 789 O O . PRO A 1 96 ? -3.831 -6.114 -7.616 1.00 80.00 96 PRO A O 1
ATOM 792 N N . ILE A 1 97 ? -3.364 -6.566 -5.451 1.00 83.50 97 ILE A N 1
ATOM 793 C CA . ILE A 1 97 ? -4.393 -5.725 -4.841 1.00 83.50 97 ILE A CA 1
ATOM 794 C C . ILE A 1 97 ? -3.864 -5.196 -3.511 1.00 83.50 97 ILE A C 1
ATOM 796 O O . ILE A 1 97 ? -3.406 -5.968 -2.667 1.00 83.50 97 ILE A O 1
ATOM 800 N N . VAL A 1 98 ? -3.996 -3.893 -3.297 1.00 87.94 98 VAL A N 1
ATOM 801 C CA . VAL A 1 98 ? -3.764 -3.218 -2.019 1.00 87.94 98 VAL A CA 1
ATOM 802 C C . VAL A 1 98 ? -4.934 -2.315 -1.725 1.00 87.94 98 VAL A C 1
ATOM 804 O O . VAL A 1 98 ? -5.456 -1.641 -2.607 1.00 87.94 98 VAL A O 1
ATOM 807 N N . VAL A 1 99 ? -5.313 -2.245 -0.458 1.00 88.81 99 V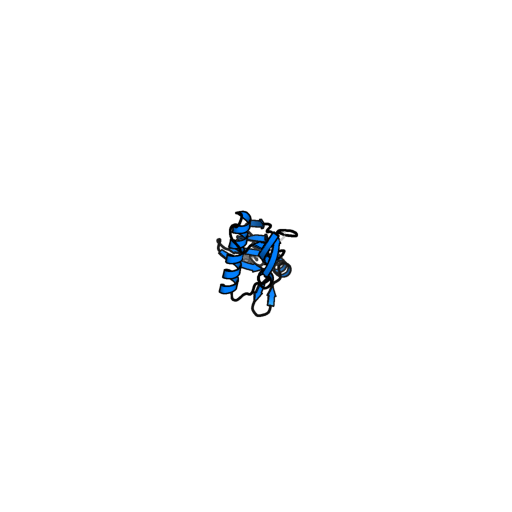AL A N 1
ATOM 808 C CA . VAL A 1 99 ? -6.246 -1.233 0.009 1.00 88.81 99 VAL A CA 1
ATOM 809 C C . VAL A 1 99 ? -5.535 -0.289 0.961 1.00 88.81 99 VAL A C 1
ATOM 811 O O . VAL A 1 99 ? -5.017 -0.703 1.995 1.00 88.81 99 VAL A O 1
ATOM 814 N N . ALA A 1 100 ? -5.537 0.991 0.609 1.00 90.50 100 ALA A N 1
ATOM 815 C CA . ALA A 1 100 ? -5.085 2.075 1.465 1.00 90.50 100 ALA A CA 1
ATOM 816 C C . ALA A 1 100 ? -6.288 2.886 1.950 1.00 90.50 100 ALA A C 1
ATOM 818 O O . ALA A 1 100 ? -7.142 3.285 1.155 1.00 90.50 100 ALA A O 1
ATOM 819 N N . VAL A 1 101 ? -6.346 3.131 3.255 1.00 87.81 101 VAL A N 1
ATOM 820 C CA . VAL A 1 101 ? -7.408 3.895 3.910 1.00 87.81 101 VAL A CA 1
ATOM 821 C C . VAL A 1 101 ? -6.846 5.228 4.347 1.00 87.81 101 VAL A C 1
ATOM 823 O O . VAL A 1 101 ? -5.818 5.279 5.026 1.00 87.81 101 VAL A O 1
ATOM 826 N N . TYR A 1 102 ? -7.546 6.291 3.976 1.00 85.56 102 TYR A N 1
ATOM 827 C CA . TYR A 1 102 ? -7.235 7.637 4.419 1.00 85.56 102 TYR A CA 1
ATOM 828 C C . TYR A 1 102 ? -8.321 8.123 5.384 1.00 85.56 102 TYR A C 1
ATOM 830 O O . TYR A 1 102 ? -9.493 7.791 5.213 1.00 85.56 102 TYR A O 1
ATOM 838 N N . GLU A 1 103 ? -7.923 8.875 6.406 1.00 84.12 103 GLU A N 1
ATOM 839 C CA . GLU A 1 103 ? -8.816 9.670 7.252 1.00 84.12 103 GLU A CA 1
ATOM 840 C C . GLU A 1 103 ? -8.235 11.086 7.353 1.00 84.12 103 GLU A C 1
ATOM 842 O O . GLU A 1 103 ? -7.047 11.247 7.629 1.00 84.12 103 GLU A O 1
ATOM 847 N N . ASP A 1 104 ? -9.047 12.102 7.070 1.00 83.56 104 ASP A N 1
ATOM 848 C CA . ASP A 1 104 ? -8.661 13.516 6.941 1.00 83.56 104 ASP A CA 1
ATOM 849 C C . ASP A 1 104 ? -7.383 13.756 6.094 1.00 83.56 104 ASP A C 1
ATOM 851 O O . ASP A 1 104 ? -6.502 14.548 6.433 1.00 83.56 104 ASP A O 1
ATOM 855 N N . GLY A 1 105 ? -7.243 13.028 4.982 1.00 83.50 105 GLY A N 1
ATOM 856 C CA . GLY A 1 105 ? -6.111 13.057 4.055 1.00 83.50 105 GLY A CA 1
ATOM 857 C C . GLY A 1 105 ? -4.879 12.280 4.527 1.00 83.50 105 GLY A C 1
ATOM 858 O O . GLY A 1 105 ? -3.893 12.187 3.789 1.00 83.50 105 GLY A O 1
ATOM 859 N N . VAL A 1 106 ? -4.924 11.694 5.723 1.00 86.62 106 VAL A N 1
ATOM 860 C CA . VAL A 1 106 ? -3.813 10.979 6.354 1.00 86.62 106 VAL A CA 1
ATOM 861 C C . VAL A 1 106 ? -3.969 9.481 6.140 1.00 86.62 106 VAL A C 1
ATOM 863 O O . VAL A 1 106 ? -5.035 8.920 6.362 1.00 86.62 106 VAL A O 1
ATOM 866 N N . LEU A 1 107 ? -2.897 8.810 5.716 1.00 90.06 107 LEU A N 1
ATOM 867 C CA . LEU A 1 107 ? -2.883 7.357 5.560 1.00 90.06 107 LEU A CA 1
ATOM 868 C C . LEU A 1 107 ? -2.979 6.678 6.935 1.00 90.06 107 LEU A C 1
ATOM 870 O O . LEU A 1 107 ? -2.033 6.733 7.720 1.00 90.06 107 LEU A O 1
ATOM 874 N N . THR A 1 108 ? -4.101 6.018 7.217 1.00 90.25 108 THR A N 1
ATOM 875 C CA . THR A 1 108 ? -4.360 5.374 8.515 1.00 90.25 108 THR A CA 1
ATOM 876 C C . THR A 1 108 ? -4.196 3.862 8.475 1.00 90.25 108 THR A C 1
ATOM 878 O O . THR A 1 108 ? -3.830 3.260 9.488 1.00 90.25 108 THR A O 1
ATOM 881 N N . ASN A 1 109 ? -4.406 3.231 7.318 1.00 90.00 109 ASN A N 1
ATOM 882 C CA . ASN A 1 109 ? -4.255 1.787 7.171 1.00 90.00 109 ASN A CA 1
ATOM 883 C C . ASN A 1 109 ? -3.819 1.388 5.758 1.00 90.00 109 ASN A C 1
ATOM 885 O O . ASN A 1 109 ? -4.232 2.007 4.779 1.00 90.00 109 ASN A O 1
ATOM 889 N N . VAL A 1 110 ? -3.042 0.311 5.659 1.00 92.19 110 VAL A N 1
ATOM 890 C CA . VAL A 1 110 ? -2.695 -0.359 4.399 1.00 92.19 110 VAL A CA 1
ATOM 891 C C . VAL A 1 110 ? -2.924 -1.853 4.584 1.00 92.19 110 VAL A C 1
ATOM 893 O O . VAL A 1 110 ? -2.467 -2.422 5.570 1.00 92.19 110 VAL A O 1
ATOM 896 N N . VAL A 1 111 ? -3.617 -2.507 3.657 1.00 91.00 111 VAL A N 1
ATOM 897 C CA . VAL A 1 111 ? -3.762 -3.969 3.616 1.00 91.00 111 VAL A CA 1
ATOM 898 C C . VAL A 1 111 ? -3.395 -4.490 2.220 1.00 91.00 111 VAL A C 1
ATOM 900 O O . VAL A 1 111 ? -3.685 -3.807 1.239 1.00 91.00 111 VAL A O 1
ATOM 903 N N . PRO A 1 112 ? -2.780 -5.676 2.097 1.00 91.88 112 PRO A N 1
ATOM 904 C CA . PRO A 1 112 ? -2.458 -6.607 3.176 1.00 91.88 112 PRO A CA 1
ATOM 905 C C . PRO A 1 112 ? -1.234 -6.176 3.999 1.00 91.88 112 PRO A C 1
ATOM 907 O O . PRO A 1 112 ? -0.318 -5.533 3.492 1.00 91.88 112 PRO A O 1
ATOM 910 N N . HIS A 1 113 ? -1.218 -6.533 5.284 1.00 92.69 113 HIS A N 1
ATOM 911 C CA . HIS A 1 113 ? -0.073 -6.301 6.170 1.00 92.69 113 HIS A CA 1
ATOM 912 C C . HIS A 1 113 ? 0.048 -7.397 7.230 1.00 92.69 113 HIS A C 1
ATOM 914 O O . HIS A 1 113 ? -0.904 -8.126 7.499 1.00 92.69 113 HIS A O 1
ATOM 920 N N . VAL A 1 114 ? 1.210 -7.482 7.878 1.00 92.44 114 VAL A N 1
ATOM 921 C CA . VAL A 1 114 ? 1.431 -8.324 9.059 1.00 92.44 114 VAL A CA 1
ATOM 922 C C . VAL A 1 114 ? 1.682 -7.440 10.270 1.00 92.44 114 VAL A C 1
ATOM 924 O O . VAL A 1 114 ? 2.600 -6.623 10.260 1.00 92.44 114 VAL A O 1
ATOM 927 N N . ARG A 1 115 ? 0.910 -7.617 11.342 1.00 89.69 115 ARG A N 1
ATOM 928 C CA . ARG A 1 115 ? 1.093 -6.879 12.599 1.00 89.69 115 ARG A CA 1
ATOM 929 C C . ARG A 1 115 ? 0.860 -7.800 13.787 1.00 89.69 115 ARG A C 1
ATOM 931 O O . ARG A 1 115 ? -0.078 -8.588 13.791 1.00 89.69 115 ARG A O 1
ATOM 938 N N . GLY A 1 116 ? 1.753 -7.745 14.775 1.00 87.81 116 GLY A N 1
ATOM 939 C CA . GLY A 1 116 ? 1.675 -8.629 15.945 1.00 87.81 116 GLY A CA 1
ATOM 940 C C . GLY A 1 116 ? 1.707 -10.126 15.603 1.00 87.81 116 GLY A C 1
ATOM 941 O O . GLY A 1 116 ? 1.136 -10.919 16.334 1.00 87.81 116 GLY A O 1
ATOM 942 N N . GLY A 1 117 ? 2.321 -10.512 14.477 1.00 88.00 117 GLY A N 1
ATOM 943 C CA . GLY A 1 117 ? 2.374 -11.906 14.012 1.00 88.00 117 GLY A CA 1
ATOM 944 C C . GLY A 1 117 ? 1.159 -12.373 13.204 1.00 88.00 117 GLY A C 1
ATOM 945 O O . GLY A 1 117 ? 1.173 -13.493 12.705 1.00 88.00 117 GLY A O 1
ATOM 946 N N . HIS A 1 118 ? 0.148 -11.522 13.018 1.00 87.75 118 HIS A N 1
ATOM 947 C CA . HIS A 1 118 ? -1.055 -11.850 12.256 1.00 87.75 118 HIS A CA 1
ATOM 948 C C . HIS A 1 118 ? -1.063 -11.138 10.908 1.00 87.75 118 HIS A C 1
ATOM 950 O O . HIS A 1 118 ? -0.801 -9.935 10.838 1.00 87.75 118 HIS A O 1
ATOM 956 N N . THR A 1 119 ? -1.384 -11.879 9.851 1.00 90.00 119 THR A N 1
ATOM 957 C CA . THR A 1 119 ? -1.652 -11.315 8.527 1.00 90.00 119 THR A CA 1
ATOM 958 C C . THR A 1 119 ? -3.081 -10.803 8.484 1.00 90.00 119 THR A C 1
ATOM 960 O O . THR A 1 119 ? -4.000 -11.545 8.810 1.00 90.00 119 THR A O 1
ATOM 963 N N . VAL A 1 120 ? -3.261 -9.558 8.056 1.00 90.12 120 VAL A N 1
ATOM 964 C CA . VAL A 1 120 ? -4.563 -8.982 7.722 1.00 90.12 120 VAL A CA 1
ATOM 965 C C . VAL A 1 120 ? -4.685 -8.980 6.206 1.00 90.12 120 VAL A C 1
ATOM 967 O O . VAL A 1 120 ? -3.988 -8.222 5.529 1.00 90.12 120 VAL A O 1
ATOM 970 N N . ALA A 1 121 ? -5.551 -9.841 5.674 1.00 88.38 121 ALA A N 1
ATOM 971 C CA . ALA A 1 121 ? -5.812 -9.919 4.238 1.00 88.38 121 ALA A CA 1
ATOM 972 C C . ALA A 1 121 ? -6.807 -8.839 3.777 1.00 88.38 121 ALA A C 1
ATOM 974 O O . ALA A 1 121 ? -7.616 -8.342 4.562 1.00 88.38 121 ALA A O 1
ATOM 975 N N . VAL A 1 122 ? -6.799 -8.514 2.478 1.00 85.75 122 VAL A N 1
ATOM 976 C CA . VAL A 1 122 ? -7.764 -7.568 1.881 1.00 85.75 122 VAL A CA 1
ATOM 977 C C . VAL A 1 122 ? -9.208 -8.040 2.088 1.00 85.75 122 VAL A C 1
ATOM 979 O O . VAL A 1 122 ? -10.046 -7.260 2.526 1.00 85.75 122 VAL A O 1
ATOM 982 N N . SER A 1 123 ? -9.500 -9.318 1.828 1.00 83.69 123 SER A N 1
ATOM 983 C CA . SER A 1 123 ? -10.846 -9.897 1.967 1.00 83.69 123 SER A CA 1
ATOM 984 C C . SER A 1 123 ? -11.355 -9.880 3.410 1.00 83.69 123 SER A C 1
ATOM 986 O O . SER A 1 123 ? -12.494 -9.503 3.664 1.00 83.69 123 SER A O 1
ATOM 988 N N . GLU A 1 124 ? -10.494 -10.239 4.360 1.00 84.06 124 GLU A N 1
ATOM 989 C CA . GLU A 1 124 ? -10.789 -10.184 5.793 1.00 84.06 124 GLU A CA 1
ATOM 990 C C . GLU A 1 124 ? -11.075 -8.748 6.246 1.00 84.06 124 GLU A C 1
ATOM 992 O O . GLU A 1 124 ? -12.019 -8.497 6.998 1.00 84.06 124 GLU A O 1
ATOM 997 N N . TRP A 1 125 ? -10.271 -7.791 5.779 1.00 84.31 125 TRP A N 1
ATOM 998 C CA . TRP A 1 125 ? -10.477 -6.384 6.094 1.00 84.31 125 TRP A CA 1
ATOM 999 C C . TRP A 1 125 ? -11.788 -5.854 5.502 1.00 84.31 125 TRP A C 1
ATOM 1001 O O . TRP A 1 125 ? -12.549 -5.205 6.218 1.00 84.31 125 TRP A O 1
ATOM 1011 N N . LEU A 1 126 ? -12.095 -6.179 4.242 1.00 81.69 126 LEU A N 1
ATOM 1012 C CA . LEU A 1 126 ? -13.356 -5.799 3.599 1.00 81.69 126 LEU A CA 1
ATOM 1013 C C . LEU A 1 126 ? -14.570 -6.375 4.339 1.00 81.69 126 LEU A C 1
ATOM 1015 O O . LEU A 1 126 ? -15.500 -5.624 4.625 1.00 81.69 126 LEU A O 1
ATOM 1019 N N . GLY A 1 127 ? -14.525 -7.648 4.748 1.00 77.31 127 GLY A N 1
ATOM 1020 C CA . GLY A 1 127 ? -15.591 -8.257 5.553 1.00 77.31 127 GLY A CA 1
ATOM 1021 C C . GLY A 1 127 ? -15.847 -7.497 6.862 1.00 77.31 127 GLY A C 1
ATOM 1022 O O . GLY A 1 127 ? -16.988 -7.186 7.196 1.00 77.31 127 GLY A O 1
ATOM 1023 N N . ARG A 1 128 ? -14.785 -7.067 7.560 1.00 72.50 128 ARG A N 1
ATOM 1024 C CA . ARG A 1 128 ? -14.906 -6.250 8.787 1.00 72.50 128 ARG A CA 1
ATOM 1025 C C . ARG A 1 128 ? -15.521 -4.871 8.542 1.00 72.50 128 ARG A C 1
ATOM 1027 O O . ARG A 1 128 ? -16.219 -4.345 9.414 1.00 72.50 128 ARG A O 1
ATOM 1034 N N . VAL A 1 129 ? -15.237 -4.261 7.392 1.00 70.19 129 VAL A N 1
ATOM 1035 C CA . VAL A 1 129 ? -15.829 -2.972 7.008 1.00 70.19 129 VAL A CA 1
ATOM 1036 C C . VAL A 1 129 ? -17.321 -3.143 6.728 1.00 70.19 129 VAL A C 1
ATOM 1038 O O . VAL A 1 129 ? -18.130 -2.370 7.249 1.00 70.19 129 VAL A O 1
ATOM 1041 N N . GLU A 1 130 ? -17.699 -4.181 5.978 1.00 63.31 130 GLU A N 1
ATOM 1042 C CA . GLU A 1 130 ? -19.097 -4.498 5.665 1.00 63.31 130 GLU A CA 1
ATOM 1043 C C . GLU A 1 130 ? -19.937 -4.753 6.925 1.00 63.31 130 GLU A C 1
ATOM 1045 O O . GLU A 1 130 ? -21.079 -4.277 7.010 1.00 63.31 130 GLU A O 1
ATOM 1050 N N . GLU A 1 131 ? -19.336 -5.412 7.921 1.00 57.81 131 GLU A N 1
ATOM 1051 C CA . GLU A 1 131 ? -19.901 -5.731 9.240 1.00 57.81 131 GLU A CA 1
ATOM 1052 C C . GLU A 1 131 ? -20.001 -4.522 10.198 1.00 57.81 131 GLU A C 1
ATOM 1054 O O . GLU A 1 131 ? -20.612 -4.621 11.267 1.00 57.81 131 GLU A O 1
ATOM 1059 N N . GLY A 1 132 ? -19.495 -3.345 9.805 1.00 50.78 132 GLY A N 1
ATOM 1060 C CA . GLY A 1 132 ? -19.815 -2.073 10.461 1.00 50.78 132 GLY A CA 1
ATOM 1061 C C . GLY A 1 132 ? -18.697 -1.428 11.281 1.00 50.78 132 GLY A C 1
ATOM 1062 O O . GLY A 1 132 ? -18.973 -0.864 12.345 1.00 50.78 132 GLY A O 1
ATOM 1063 N N . ARG A 1 133 ? -17.449 -1.428 10.794 1.00 50.66 133 ARG A N 1
ATOM 1064 C CA . ARG A 1 133 ? -16.377 -0.584 11.358 1.00 50.66 133 ARG A CA 1
ATOM 1065 C C . ARG A 1 133 ? -15.644 0.250 10.298 1.00 50.66 133 ARG A C 1
ATOM 1067 O O . ARG A 1 133 ? -14.876 -0.265 9.503 1.00 50.66 133 ARG A O 1
ATOM 1074 N N . ARG A 1 134 ? -15.924 1.557 10.383 1.00 48.81 134 ARG A N 1
ATOM 1075 C CA . ARG A 1 134 ? -15.179 2.770 9.987 1.00 48.81 134 ARG A CA 1
ATOM 1076 C C . ARG A 1 134 ? -14.006 2.620 8.993 1.00 48.81 134 ARG A C 1
ATOM 1078 O O . ARG A 1 134 ? -12.942 2.131 9.352 1.00 48.81 134 ARG A O 1
ATOM 1085 N N . ALA A 1 135 ? -14.178 3.241 7.829 1.00 47.00 135 ALA A N 1
ATOM 1086 C CA . ALA A 1 135 ? -13.154 4.027 7.140 1.00 47.00 135 ALA A CA 1
ATOM 1087 C C . ALA A 1 135 ? -13.804 5.389 6.849 1.00 47.00 135 ALA A C 1
ATOM 1089 O O . ALA A 1 135 ? -14.861 5.407 6.218 1.00 47.00 135 ALA A O 1
ATOM 1090 N N . SER A 1 136 ? -13.287 6.494 7.399 1.00 43.06 136 SER A N 1
ATOM 1091 C CA . SER A 1 136 ? -13.948 7.804 7.255 1.00 43.06 136 SER A CA 1
ATOM 1092 C C . SER A 1 136 ? -13.521 8.637 6.052 1.00 43.06 136 SER A C 1
ATOM 1094 O O . SER A 1 136 ? -14.116 9.680 5.871 1.00 43.06 136 SER A O 1
ATOM 1096 N N . GLU A 1 137 ? -12.591 8.205 5.202 1.00 41.56 137 GLU A N 1
ATOM 1097 C CA . GLU A 1 137 ? -12.360 8.839 3.895 1.00 41.56 137 GLU A CA 1
ATOM 1098 C C . GLU A 1 137 ? -11.777 7.828 2.863 1.00 41.56 137 GLU A C 1
ATOM 1100 O O . GLU A 1 137 ? -11.971 6.624 3.072 1.00 41.56 137 GLU A O 1
ATOM 1105 N N . PRO A 1 138 ? -11.170 8.214 1.702 1.00 45.91 138 PRO A N 1
ATOM 1106 C CA . PRO A 1 138 ? -11.196 7.353 0.540 1.00 45.91 138 PRO A CA 1
ATOM 1107 C C . PRO A 1 138 ? -10.468 6.034 0.710 1.00 45.91 138 PRO A C 1
ATOM 1109 O O . PRO A 1 138 ? -9.293 5.990 1.069 1.00 45.91 138 PRO A O 1
ATOM 1112 N N . VAL A 1 139 ? -11.155 4.970 0.311 1.00 49.38 139 VAL A N 1
ATOM 1113 C CA . VAL A 1 139 ? -10.535 3.672 0.075 1.00 49.38 139 VAL A CA 1
ATOM 1114 C C . VAL A 1 139 ? -9.869 3.744 -1.291 1.00 49.38 139 VAL A C 1
ATOM 1116 O O . VAL A 1 139 ? -10.554 3.861 -2.313 1.00 49.38 139 VAL A O 1
ATOM 1119 N N . VAL A 1 140 ? -8.538 3.722 -1.319 1.00 52.44 140 VAL A N 1
ATOM 1120 C CA . VAL A 1 140 ? -7.803 3.537 -2.567 1.00 52.44 140 VAL A CA 1
ATOM 1121 C C . VAL A 1 140 ? -7.544 2.052 -2.736 1.00 52.44 140 VAL A C 1
ATOM 1123 O O . VAL A 1 140 ? -6.759 1.481 -1.982 1.00 52.44 140 VAL A O 1
ATOM 1126 N N . VAL A 1 141 ? -8.228 1.444 -3.701 1.00 51.44 141 VAL A N 1
ATOM 1127 C CA . VAL A 1 141 ? -7.914 0.088 -4.155 1.00 51.44 141 VAL A CA 1
ATOM 1128 C C . VAL A 1 141 ? -6.895 0.248 -5.273 1.00 51.44 141 VAL A C 1
ATOM 1130 O O . VAL A 1 141 ? -7.201 0.875 -6.289 1.00 51.44 141 VAL A O 1
ATOM 1133 N N . CYS A 1 142 ? -5.683 -0.227 -5.046 1.00 50.06 142 CYS A N 1
ATOM 1134 C CA . CYS A 1 142 ? -4.606 -0.211 -6.022 1.00 50.06 142 CYS A CA 1
ATOM 1135 C C . CYS A 1 142 ? -4.296 -1.619 -6.523 1.00 50.06 142 CYS A C 1
ATOM 1137 O O . CYS A 1 142 ? -4.388 -2.544 -5.685 1.00 50.06 142 CYS A O 1
#

Foldseek 3Di:
DDDDDDDDDDDPPPPPDPPDPPLPLADAPAEAEDDDDQKQFPDDDDDPRSVVVVVVLVLVVVLCVVQVKADVQQVDKDWDAPPDPHDTTIITGHDRKKKWFDDPNHTDDIPQIADPNDTDHPVNVVVVSVVRDDRHYYIYID

Secondary structure (DSSP, 8-state):
-------------------------PPPS-EEE----SEEE-SSPPPHHHHHHHHHHHHHHHHHHHHT-B-GGG--EEEEESSSSSPEEEEEEPPS--EEEEETTEEEEEESEEETTEEE-HHHHHHHHHTT----S-EEE-

Sequence (142 aa):
MDETHPGRSAPRASLRRPDSPSRTRRYADRVVVREWDRTVFLGEPVEPRKRLARRRVADFREWARVTSARLPEFDREATVGTGRMGPEHEAQYLPPIVVAVYEDGVLTNVVPHVRGGHTVAVSEWLGRVEEGRRASEPVVVC